Protein AF-A0A9D6KI97-F1 (afdb_monomer_lite)

Radius of gyration: 22.77 Å; chains: 1; bounding box: 72×57×48 Å

Structure (mmCIF, N/CA/C/O backbone):
data_AF-A0A9D6KI97-F1
#
_entry.id   AF-A0A9D6KI97-F1
#
loop_
_atom_site.group_PDB
_atom_site.id
_atom_site.type_symbol
_atom_site.label_atom_id
_atom_site.label_alt_id
_atom_site.label_comp_id
_atom_site.label_asym_id
_atom_site.label_entity_id
_atom_site.label_seq_id
_atom_site.pdbx_PDB_ins_code
_atom_site.Cartn_x
_atom_site.Cartn_y
_atom_site.Cartn_z
_atom_site.occupancy
_atom_site.B_iso_or_equiv
_atom_site.auth_seq_id
_atom_site.auth_comp_id
_atom_site.auth_asym_id
_atom_site.auth_atom_id
_atom_site.pdbx_PDB_model_num
ATOM 1 N N . MET A 1 1 ? 6.238 -24.405 8.239 1.00 73.12 1 MET A N 1
ATOM 2 C CA . MET A 1 1 ? 5.928 -24.952 6.895 1.00 73.12 1 MET A CA 1
ATOM 3 C C . MET A 1 1 ? 4.799 -24.187 6.197 1.00 73.12 1 MET A C 1
ATOM 5 O O . MET A 1 1 ? 4.964 -23.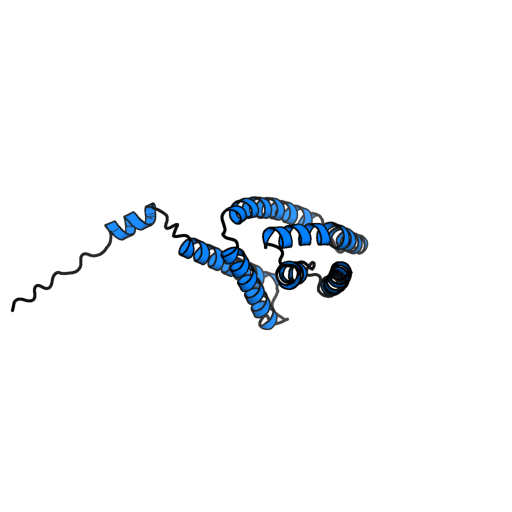839 5.038 1.00 73.12 1 MET A O 1
ATOM 9 N N . THR A 1 2 ? 3.709 -23.826 6.884 1.00 86.56 2 THR A N 1
ATOM 10 C CA . THR A 1 2 ? 2.548 -23.123 6.291 1.00 86.56 2 THR A CA 1
ATOM 11 C C . THR A 1 2 ? 2.868 -21.761 5.651 1.00 86.56 2 THR A C 1
ATOM 13 O O . THR A 1 2 ? 2.367 -21.471 4.572 1.00 86.56 2 THR A O 1
ATOM 16 N N . LEU A 1 3 ? 3.750 -20.947 6.250 1.00 85.56 3 LEU A N 1
ATOM 17 C CA . LEU A 1 3 ? 4.149 -19.642 5.687 1.00 85.56 3 LEU A CA 1
ATOM 18 C C . LEU A 1 3 ? 4.906 -19.760 4.352 1.00 85.56 3 LEU A C 1
ATOM 20 O O . LEU A 1 3 ? 4.749 -18.912 3.480 1.00 85.56 3 LEU A O 1
ATOM 24 N N . VAL A 1 4 ? 5.694 -20.826 4.177 1.00 87.06 4 VAL A N 1
ATOM 25 C CA . VAL A 1 4 ? 6.431 -21.084 2.928 1.00 87.06 4 VAL A CA 1
ATOM 26 C C . VAL A 1 4 ? 5.458 -21.451 1.807 1.00 87.06 4 VAL A C 1
ATOM 28 O O . VAL A 1 4 ? 5.560 -20.915 0.708 1.00 87.06 4 VAL A O 1
ATOM 31 N N . LEU A 1 5 ? 4.469 -22.303 2.102 1.00 89.25 5 LEU A N 1
ATOM 32 C CA . LEU A 1 5 ? 3.397 -22.637 1.159 1.00 89.25 5 LEU A CA 1
ATOM 33 C C . LEU A 1 5 ? 2.566 -21.405 0.787 1.00 89.25 5 LEU A C 1
ATOM 35 O O . LEU A 1 5 ? 2.282 -21.197 -0.389 1.00 89.25 5 LEU A O 1
ATOM 39 N N . LEU A 1 6 ? 2.232 -20.558 1.766 1.00 87.75 6 LEU A N 1
ATOM 40 C CA . LEU A 1 6 ? 1.537 -19.298 1.508 1.00 87.75 6 LEU A CA 1
ATOM 41 C C . LEU A 1 6 ? 2.351 -18.401 0.567 1.00 87.75 6 LEU A C 1
ATOM 43 O O . LEU A 1 6 ? 1.808 -17.896 -0.413 1.00 87.75 6 LEU A O 1
ATOM 47 N N . GLY A 1 7 ? 3.650 -18.238 0.833 1.00 83.31 7 GLY A N 1
ATOM 48 C CA . GLY A 1 7 ? 4.551 -17.468 -0.023 1.00 83.31 7 GLY A CA 1
ATOM 49 C C . GLY A 1 7 ? 4.607 -18.005 -1.455 1.00 83.31 7 GLY A C 1
ATOM 50 O O . GLY A 1 7 ? 4.561 -17.222 -2.399 1.00 83.31 7 GLY A O 1
ATOM 51 N N . LEU A 1 8 ? 4.626 -19.329 -1.628 1.00 86.25 8 LEU A N 1
ATOM 52 C CA . LEU A 1 8 ? 4.644 -19.975 -2.943 1.00 86.25 8 LEU A CA 1
ATOM 53 C C . LEU A 1 8 ? 3.342 -19.739 -3.722 1.00 86.25 8 LEU A C 1
ATOM 55 O O . LEU A 1 8 ? 3.379 -19.359 -4.893 1.00 86.25 8 LEU A O 1
ATOM 59 N N . VAL A 1 9 ? 2.188 -19.898 -3.068 1.00 86.44 9 VAL A N 1
ATOM 60 C CA . VAL A 1 9 ? 0.873 -19.653 -3.683 1.00 86.44 9 VAL A CA 1
ATOM 61 C C . VAL A 1 9 ? 0.717 -18.181 -4.060 1.00 86.44 9 VAL A C 1
ATOM 63 O O . VAL A 1 9 ? 0.391 -17.863 -5.204 1.00 86.44 9 VAL A O 1
ATOM 66 N N . VAL A 1 10 ? 0.998 -17.270 -3.125 1.00 85.25 10 VAL A N 1
ATOM 67 C CA . VAL A 1 10 ? 0.866 -15.827 -3.355 1.00 85.25 10 VAL A CA 1
ATOM 68 C C . VAL A 1 10 ? 1.861 -15.337 -4.405 1.00 85.25 10 VAL A C 1
ATOM 70 O O . VAL A 1 10 ? 1.489 -14.533 -5.258 1.00 85.25 10 VAL A O 1
ATOM 73 N N . GLY A 1 11 ? 3.100 -15.832 -4.389 1.00 80.88 11 GLY A N 1
ATOM 74 C CA . GLY A 1 11 ? 4.114 -15.497 -5.387 1.00 80.88 11 GLY A CA 1
ATOM 75 C C . GLY A 1 11 ? 3.698 -15.923 -6.794 1.00 80.88 11 GLY A C 1
ATOM 76 O O . GLY A 1 11 ? 3.787 -15.125 -7.725 1.00 80.88 11 GLY A O 1
ATOM 77 N N . THR A 1 12 ? 3.148 -17.131 -6.937 1.00 82.31 12 THR A N 1
ATOM 78 C CA . THR A 1 12 ? 2.652 -17.639 -8.226 1.00 82.31 12 THR A CA 1
ATOM 79 C C . THR A 1 12 ? 1.491 -16.791 -8.750 1.00 82.31 12 THR A C 1
ATOM 81 O O . THR A 1 12 ? 1.531 -16.321 -9.886 1.00 82.31 12 THR A O 1
ATOM 84 N N . LEU A 1 13 ? 0.487 -16.515 -7.910 1.00 81.50 13 LEU A N 1
ATOM 85 C CA . LEU A 1 13 ? -0.648 -15.660 -8.280 1.00 81.50 13 LEU A CA 1
ATOM 86 C C . LEU A 1 13 ? -0.203 -14.234 -8.626 1.00 81.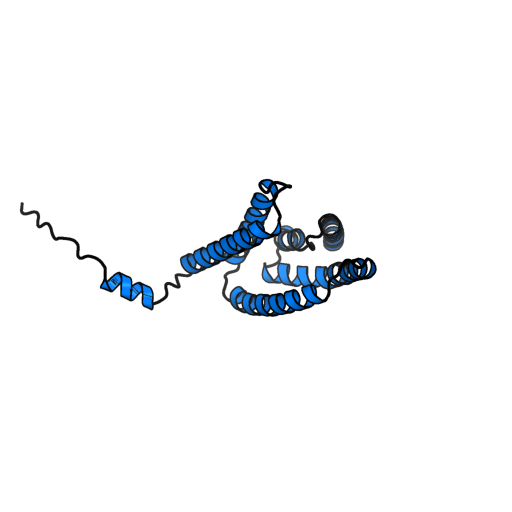50 13 LEU A C 1
ATOM 88 O O . LEU A 1 13 ? -0.682 -13.648 -9.594 1.00 81.50 13 LEU A O 1
ATOM 92 N N . SER A 1 14 ? 0.746 -13.685 -7.866 1.00 79.06 14 SER A N 1
ATOM 93 C CA . SER A 1 14 ? 1.323 -12.368 -8.132 1.00 79.06 14 SER A CA 1
ATOM 94 C C . SER A 1 14 ? 2.045 -12.314 -9.474 1.00 79.06 14 SER A C 1
ATOM 96 O O . SER A 1 14 ? 1.933 -11.306 -10.166 1.00 79.06 14 SER A O 1
ATOM 98 N N . GLY A 1 15 ? 2.793 -13.360 -9.833 1.00 73.19 15 GLY A N 1
ATOM 99 C CA . GLY A 1 15 ? 3.499 -13.443 -11.110 1.00 73.19 15 GLY A CA 1
ATOM 100 C C . GLY A 1 15 ? 2.546 -13.519 -12.303 1.00 73.19 15 GLY A C 1
ATOM 101 O O . GLY A 1 15 ? 2.783 -12.857 -13.306 1.00 73.19 15 GLY A O 1
ATOM 102 N N . ILE A 1 16 ? 1.443 -14.264 -12.170 1.00 75.56 16 ILE A N 1
ATOM 103 C CA . ILE A 1 16 ? 0.425 -14.404 -13.225 1.00 75.56 16 ILE A CA 1
ATOM 104 C C . ILE A 1 16 ? -0.355 -13.097 -13.426 1.00 75.56 16 ILE A C 1
ATOM 106 O O . ILE A 1 16 ? -0.624 -12.708 -14.558 1.00 75.56 16 ILE A O 1
ATOM 110 N N . LEU A 1 17 ? -0.731 -12.423 -12.335 1.00 75.62 17 LEU A N 1
ATOM 111 C CA . LEU A 1 17 ? -1.615 -11.254 -12.382 1.00 75.62 17 LEU A CA 1
ATOM 112 C C . LEU A 1 17 ? -0.867 -9.915 -12.481 1.00 75.62 17 LEU A C 1
ATOM 114 O O . LEU A 1 17 ? -1.480 -8.902 -12.799 1.00 75.62 17 LEU A O 1
ATOM 118 N N . GLY A 1 18 ? 0.428 -9.872 -12.155 1.00 65.75 18 GLY A N 1
ATOM 119 C CA . GLY A 1 18 ? 1.239 -8.646 -12.160 1.00 65.75 18 GLY A CA 1
ATOM 120 C C . GLY A 1 18 ? 0.901 -7.631 -11.054 1.00 65.75 18 GLY A C 1
ATOM 121 O O . GLY A 1 18 ? 1.455 -6.538 -11.041 1.00 65.75 18 GLY A O 1
ATOM 122 N N . LEU A 1 19 ? 0.018 -7.974 -10.108 1.00 69.56 19 LEU A N 1
ATOM 123 C CA . LEU A 1 19 ? -0.520 -7.057 -9.085 1.00 69.56 19 LEU A CA 1
ATOM 124 C C . LEU A 1 19 ? 0.382 -6.873 -7.849 1.00 69.56 19 LEU A C 1
ATOM 126 O O . LEU A 1 19 ? 0.032 -6.125 -6.938 1.00 69.56 19 LEU A O 1
ATOM 130 N N . GLY A 1 20 ? 1.517 -7.574 -7.779 1.00 66.38 20 GLY A N 1
ATOM 131 C CA . GLY A 1 20 ? 2.451 -7.462 -6.658 1.00 66.38 20 GLY A CA 1
ATOM 132 C C . GLY A 1 20 ? 1.894 -7.992 -5.332 1.00 66.38 20 GLY A C 1
ATOM 133 O O . GLY A 1 20 ? 2.001 -7.293 -4.340 1.00 66.38 20 GLY A O 1
ATOM 134 N N . GLY A 1 21 ? 1.285 -9.187 -5.319 1.00 71.56 21 GLY A N 1
ATOM 135 C CA . GLY A 1 21 ? 1.047 -10.131 -4.200 1.00 71.56 21 GLY A CA 1
ATOM 136 C C . GLY A 1 21 ? 0.395 -9.680 -2.875 1.00 71.56 21 GLY A C 1
ATOM 137 O O . GLY A 1 21 ? -0.248 -10.494 -2.212 1.00 71.56 21 GLY A O 1
ATOM 138 N N . GLY A 1 22 ? 0.504 -8.417 -2.467 1.00 78.38 22 GLY A N 1
ATOM 139 C CA . GLY A 1 22 ? 0.078 -7.888 -1.172 1.00 78.38 22 GLY A CA 1
ATOM 140 C C . GLY A 1 22 ? -1.434 -7.899 -0.989 1.00 78.38 22 GLY A C 1
ATOM 141 O O . GLY A 1 22 ? -1.905 -8.102 0.127 1.00 78.38 22 GLY A O 1
ATOM 142 N N . ILE A 1 23 ? -2.186 -7.792 -2.091 1.00 81.06 23 ILE A N 1
ATOM 143 C CA . ILE A 1 23 ? -3.645 -7.985 -2.134 1.00 81.06 23 ILE A CA 1
ATOM 144 C C . ILE A 1 23 ? -4.058 -9.313 -1.496 1.00 81.06 23 ILE A C 1
ATOM 146 O O . ILE A 1 23 ? -5.066 -9.361 -0.799 1.00 81.06 23 ILE A O 1
ATOM 150 N N . PHE A 1 24 ? -3.270 -10.370 -1.703 1.00 85.25 24 PHE A N 1
ATOM 151 C CA . PHE A 1 24 ? -3.537 -11.694 -1.146 1.00 85.25 24 PHE A CA 1
ATOM 152 C C . PHE A 1 24 ? -2.799 -11.912 0.177 1.00 85.25 24 PHE A C 1
ATOM 154 O O . PHE A 1 24 ? -3.364 -12.472 1.115 1.00 85.25 24 PHE A O 1
ATOM 161 N N . LEU A 1 25 ? -1.550 -11.443 0.280 1.00 87.31 25 LEU A N 1
ATOM 162 C CA . LEU A 1 25 ? -0.697 -11.704 1.440 1.00 87.31 25 LEU A CA 1
ATOM 163 C C . LEU A 1 25 ? -1.198 -11.012 2.713 1.00 87.31 25 LEU A C 1
ATOM 165 O O . LEU A 1 25 ? -1.224 -11.630 3.771 1.00 87.31 25 LEU A O 1
ATOM 169 N N . VAL A 1 26 ? -1.617 -9.746 2.620 1.00 88.31 26 VAL A N 1
ATOM 170 C CA . VAL A 1 26 ? -2.079 -8.963 3.777 1.00 88.31 26 VAL A CA 1
ATOM 171 C C . VAL A 1 26 ? -3.319 -9.584 4.434 1.00 88.31 26 VAL A C 1
ATOM 173 O O . VAL A 1 26 ? -3.259 -9.854 5.634 1.00 88.31 26 VAL A O 1
ATOM 176 N N . PRO A 1 27 ? -4.430 -9.863 3.719 1.00 84.94 27 PRO A N 1
ATOM 177 C CA . PRO A 1 27 ? -5.579 -10.512 4.342 1.00 84.94 27 PRO A CA 1
ATOM 178 C C . PRO A 1 27 ? -5.246 -11.926 4.823 1.00 84.94 27 PRO A C 1
ATOM 180 O O . PRO A 1 27 ? -5.720 -12.307 5.888 1.00 84.94 27 PRO A O 1
ATOM 183 N N . ALA A 1 28 ? -4.397 -12.682 4.119 1.00 87.88 28 ALA A N 1
ATOM 184 C CA . ALA A 1 28 ? -3.973 -13.998 4.593 1.00 87.88 28 ALA A CA 1
ATOM 185 C C . ALA A 1 28 ? -3.235 -13.915 5.939 1.00 87.88 28 ALA A C 1
ATOM 187 O O . ALA A 1 28 ? -3.557 -14.664 6.853 1.00 87.88 28 ALA A O 1
ATOM 188 N N . LEU A 1 29 ? -2.301 -12.975 6.107 1.00 88.75 29 LEU A N 1
ATOM 189 C CA . LEU A 1 29 ? -1.593 -12.775 7.377 1.00 88.75 29 LEU A CA 1
ATOM 190 C C . LEU A 1 29 ? -2.538 -12.352 8.511 1.00 88.75 29 LEU A C 1
ATOM 192 O O . LEU A 1 29 ? -2.376 -12.806 9.640 1.00 88.75 29 LEU A O 1
ATOM 196 N N . ILE A 1 30 ? -3.545 -11.528 8.217 1.00 87.62 30 ILE A N 1
ATOM 197 C CA . ILE A 1 30 ? -4.525 -11.092 9.222 1.00 87.62 30 ILE A CA 1
ATOM 198 C C . ILE A 1 30 ? -5.462 -12.239 9.620 1.00 87.62 30 ILE A C 1
ATOM 200 O O . ILE A 1 30 ? -5.704 -12.434 10.803 1.00 87.62 30 ILE A O 1
ATOM 204 N N . PHE A 1 31 ? -6.016 -12.978 8.655 1.00 84.81 31 PHE A N 1
ATOM 205 C CA . PHE A 1 31 ? -7.073 -13.962 8.922 1.00 84.81 31 PHE A CA 1
ATOM 206 C C . PHE A 1 31 ? -6.558 -15.359 9.274 1.00 84.81 31 PHE A C 1
ATOM 208 O O . PHE A 1 31 ? -7.253 -16.080 9.980 1.00 84.81 31 PHE A O 1
ATOM 215 N N . LEU A 1 32 ? -5.393 -15.769 8.759 1.00 87.56 32 LEU A N 1
ATOM 216 C CA . LEU A 1 32 ? -4.842 -17.111 9.000 1.00 87.56 32 LEU A CA 1
ATOM 217 C C . LEU A 1 32 ? -3.759 -17.116 10.082 1.00 87.56 32 LEU A C 1
ATOM 219 O O . LEU A 1 32 ? -3.482 -18.171 10.644 1.00 87.56 32 LEU A O 1
ATOM 223 N N . PHE A 1 33 ? -3.113 -15.974 10.332 1.00 88.69 33 PHE A N 1
ATOM 224 C CA . PHE A 1 33 ? -1.982 -15.879 11.259 1.00 88.69 33 PHE A CA 1
ATOM 225 C C . PHE A 1 33 ? -2.202 -14.851 12.377 1.00 88.69 33 PHE A C 1
ATOM 227 O O . PHE A 1 33 ? -1.292 -14.640 13.173 1.00 88.69 33 PHE A O 1
ATOM 234 N N . ASP A 1 34 ? -3.382 -14.222 12.443 1.00 86.94 34 ASP A N 1
ATOM 235 C CA . ASP A 1 34 ? -3.767 -13.231 13.460 1.00 86.94 34 ASP A CA 1
ATOM 236 C C . ASP A 1 34 ? -2.819 -12.022 13.567 1.00 86.94 34 ASP A C 1
ATOM 238 O O . ASP A 1 34 ? -2.671 -11.399 14.621 1.00 86.94 34 ASP A O 1
ATOM 242 N N . PHE A 1 35 ? -2.171 -11.644 12.460 1.00 85.62 35 PHE A N 1
ATOM 243 C CA . PHE A 1 35 ? -1.312 -10.462 12.444 1.00 85.62 35 PHE A CA 1
ATOM 244 C C . PHE A 1 35 ? -2.164 -9.200 12.595 1.00 85.62 35 PHE A C 1
ATOM 246 O O . PHE A 1 35 ? -3.222 -9.050 11.975 1.00 85.62 35 PHE A O 1
ATOM 253 N N . THR A 1 36 ? -1.661 -8.225 13.354 1.00 84.94 36 THR A N 1
ATOM 254 C CA . THR A 1 36 ? -2.254 -6.882 13.327 1.00 84.94 36 THR A CA 1
ATOM 255 C C . THR A 1 36 ? -2.117 -6.281 11.919 1.00 84.94 36 THR A C 1
ATOM 257 O O . THR A 1 36 ? -1.165 -6.610 11.206 1.00 84.94 36 THR A O 1
ATOM 260 N N . PRO A 1 37 ? -3.006 -5.366 11.483 1.00 79.31 37 PRO A N 1
ATOM 261 C CA . PRO A 1 37 ? -2.918 -4.787 10.140 1.00 79.31 37 PRO A CA 1
ATOM 262 C C . PRO A 1 37 ? -1.570 -4.129 9.821 1.00 79.31 37 PRO A C 1
ATOM 264 O O . PRO A 1 37 ? -1.075 -4.281 8.707 1.00 79.31 37 PRO A O 1
ATOM 267 N N . HIS A 1 38 ? -0.939 -3.475 10.803 1.00 82.19 38 HIS A N 1
ATOM 268 C CA . HIS A 1 38 ? 0.394 -2.892 10.635 1.00 82.19 38 HIS A CA 1
ATOM 269 C C . HIS A 1 38 ? 1.474 -3.963 10.434 1.00 82.19 38 HIS A C 1
ATOM 271 O O . HIS A 1 38 ? 2.295 -3.839 9.526 1.00 82.19 38 HIS A O 1
ATOM 277 N N . GLN A 1 39 ? 1.453 -5.039 11.232 1.00 86.69 39 GLN A N 1
ATOM 278 C CA . GLN A 1 39 ? 2.377 -6.164 11.057 1.00 86.69 39 GLN A CA 1
ATOM 279 C C . GLN A 1 39 ? 2.169 -6.832 9.699 1.00 86.69 39 GLN A C 1
ATOM 281 O O . GLN A 1 39 ? 3.125 -7.014 8.959 1.00 86.69 39 GLN A O 1
ATOM 286 N N . ALA A 1 40 ? 0.923 -7.137 9.333 1.00 87.88 40 ALA A N 1
ATOM 287 C CA . ALA A 1 40 ? 0.605 -7.765 8.057 1.00 87.88 40 ALA A CA 1
ATOM 288 C C . ALA A 1 40 ? 1.086 -6.921 6.867 1.00 87.88 40 ALA A C 1
ATOM 290 O O . ALA A 1 40 ? 1.693 -7.459 5.941 1.00 87.88 40 ALA A O 1
ATOM 291 N N . GLN A 1 41 ? 0.884 -5.599 6.903 1.00 86.19 41 GLN A N 1
ATOM 292 C CA . GLN A 1 41 ? 1.382 -4.696 5.863 1.00 86.19 41 GLN A CA 1
ATOM 293 C C . GLN A 1 41 ? 2.908 -4.658 5.809 1.00 86.19 41 GLN A C 1
ATOM 295 O O . GLN A 1 41 ? 3.474 -4.896 4.742 1.00 86.19 41 GLN A O 1
ATOM 300 N N . GLY A 1 42 ? 3.579 -4.425 6.939 1.00 87.25 42 GLY A N 1
ATOM 301 C CA . GLY A 1 42 ? 5.040 -4.363 6.994 1.00 87.25 42 GLY A CA 1
ATOM 302 C C . GLY A 1 42 ? 5.697 -5.675 6.561 1.00 87.25 42 GLY A C 1
ATOM 303 O O . GLY A 1 42 ? 6.584 -5.675 5.708 1.00 87.25 42 GLY A O 1
ATOM 304 N N . THR A 1 43 ? 5.208 -6.807 7.072 1.00 89.38 43 THR A N 1
ATOM 305 C CA . THR A 1 43 ? 5.682 -8.141 6.686 1.00 89.38 43 THR A CA 1
ATOM 306 C C . THR A 1 43 ? 5.433 -8.409 5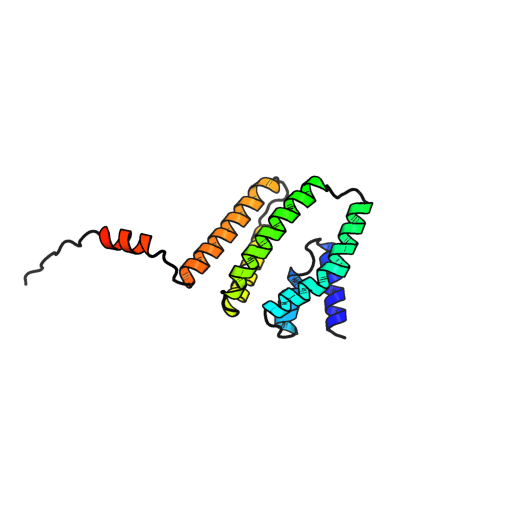.207 1.00 89.38 43 THR A C 1
ATOM 308 O O . THR A 1 43 ? 6.324 -8.923 4.535 1.00 89.38 43 THR A O 1
ATOM 311 N N . SER A 1 44 ? 4.273 -8.021 4.665 1.00 89.50 44 SER A N 1
ATOM 312 C CA . SER A 1 44 ? 4.006 -8.202 3.236 1.00 89.50 44 SER A CA 1
ATOM 313 C C . SER A 1 44 ? 4.997 -7.434 2.362 1.00 89.50 44 SER A C 1
ATOM 315 O O . SER A 1 44 ? 5.532 -8.007 1.419 1.00 89.50 44 SER A O 1
ATOM 317 N N . LEU A 1 45 ? 5.318 -6.182 2.709 1.00 87.50 45 LEU A N 1
ATOM 318 C CA . LEU A 1 45 ? 6.302 -5.374 1.988 1.00 87.50 45 LEU A CA 1
ATOM 319 C C . LEU A 1 45 ? 7.702 -5.983 2.088 1.00 87.50 45 LEU A C 1
ATOM 321 O O . LEU A 1 45 ? 8.382 -6.119 1.072 1.00 87.50 45 LEU A O 1
ATOM 325 N N . GLY A 1 46 ? 8.105 -6.413 3.287 1.00 87.56 46 GLY A N 1
ATOM 326 C CA . GLY A 1 46 ? 9.394 -7.071 3.507 1.00 87.56 46 GLY A CA 1
ATOM 327 C C . GLY A 1 46 ? 9.553 -8.367 2.709 1.00 87.56 46 GLY A C 1
ATOM 328 O O . GLY A 1 46 ? 10.648 -8.670 2.249 1.00 87.56 46 GLY A O 1
ATOM 329 N N . VAL A 1 47 ? 8.462 -9.106 2.494 1.00 87.50 47 VAL A N 1
ATOM 330 C CA . VAL A 1 47 ? 8.464 -10.345 1.703 1.00 87.50 47 VAL A CA 1
ATOM 331 C C . VAL A 1 47 ? 8.338 -10.080 0.204 1.00 87.50 47 VAL A C 1
ATOM 333 O O . VAL A 1 47 ? 8.882 -10.847 -0.576 1.00 87.50 47 VAL A O 1
ATOM 336 N N . LEU A 1 48 ? 7.633 -9.034 -0.230 1.00 85.00 48 LEU A N 1
ATOM 337 C CA . LEU A 1 48 ? 7.351 -8.799 -1.652 1.00 85.00 48 LEU A CA 1
ATOM 338 C C . LEU A 1 48 ? 8.432 -7.972 -2.349 1.00 85.00 48 LEU A C 1
ATOM 340 O O . LEU A 1 48 ? 8.772 -8.267 -3.494 1.00 85.00 48 LEU A O 1
ATOM 344 N N . ILE A 1 49 ? 8.996 -6.957 -1.689 1.00 85.50 49 ILE A N 1
ATOM 345 C CA . ILE A 1 49 ? 9.957 -6.050 -2.333 1.00 85.50 49 ILE A CA 1
ATOM 346 C C . ILE A 1 49 ? 11.217 -6.800 -2.802 1.00 85.50 49 ILE A C 1
ATOM 348 O O . ILE A 1 49 ? 11.545 -6.677 -3.985 1.00 85.50 49 ILE A O 1
ATOM 352 N N . PRO A 1 50 ? 11.906 -7.604 -1.963 1.00 83.44 50 PRO A N 1
ATOM 353 C CA . PRO A 1 50 ? 13.172 -8.207 -2.374 1.00 83.44 50 PRO A CA 1
ATOM 354 C C . PRO A 1 50 ? 13.033 -9.278 -3.471 1.00 83.44 50 PRO A C 1
ATOM 356 O O . PRO A 1 50 ? 13.728 -9.171 -4.477 1.00 83.44 50 PRO A O 1
ATOM 359 N N . PRO A 1 51 ? 12.162 -10.301 -3.348 1.00 79.56 51 PRO A N 1
ATOM 360 C CA . PRO A 1 51 ? 12.095 -11.376 -4.329 1.00 79.56 51 PRO A CA 1
ATOM 361 C C . PRO A 1 51 ? 11.163 -11.067 -5.507 1.00 79.56 51 PRO A C 1
ATOM 363 O O . PRO A 1 51 ? 11.437 -11.511 -6.614 1.00 79.56 51 PRO A O 1
ATOM 366 N N . VAL A 1 52 ? 10.068 -10.324 -5.313 1.00 80.75 52 VAL A N 1
ATOM 367 C CA . VAL A 1 52 ? 9.132 -10.024 -6.412 1.00 80.75 52 VAL A CA 1
ATOM 368 C C . VAL A 1 52 ? 9.504 -8.705 -7.065 1.00 80.75 52 VAL A C 1
ATOM 370 O O . VAL A 1 52 ? 9.713 -8.669 -8.271 1.00 80.75 52 VAL A O 1
ATOM 373 N N . GLY A 1 53 ? 9.639 -7.635 -6.280 1.00 82.19 53 GLY A N 1
ATOM 374 C CA . GLY A 1 53 ? 9.933 -6.300 -6.801 1.00 82.19 53 GLY A CA 1
ATOM 375 C C . GLY A 1 53 ? 11.238 -6.248 -7.592 1.00 82.19 53 GLY A C 1
ATOM 376 O O . GLY A 1 53 ? 11.228 -5.868 -8.760 1.00 82.19 53 GLY A O 1
ATOM 377 N N . ILE A 1 54 ? 12.351 -6.673 -6.985 1.00 85.00 54 ILE A N 1
ATOM 378 C CA . ILE A 1 54 ? 13.679 -6.576 -7.613 1.00 85.00 54 ILE A CA 1
ATOM 379 C C . ILE A 1 54 ? 13.785 -7.496 -8.831 1.00 85.00 54 ILE A C 1
ATOM 381 O O . ILE A 1 54 ? 14.157 -7.037 -9.909 1.00 85.00 54 ILE A O 1
ATOM 385 N N . PHE A 1 55 ? 13.456 -8.783 -8.690 1.00 85.38 55 PHE A N 1
ATOM 386 C CA . PHE A 1 55 ? 13.644 -9.736 -9.787 1.00 85.38 55 PHE A CA 1
ATOM 387 C C . PHE A 1 55 ? 12.665 -9.507 -10.938 1.00 85.38 55 PHE A C 1
ATOM 389 O O . PHE A 1 55 ? 13.073 -9.619 -12.093 1.00 85.38 55 PHE A O 1
ATOM 396 N N . ALA A 1 56 ? 11.410 -9.129 -10.663 1.00 81.94 56 ALA A N 1
ATOM 397 C CA . ALA A 1 56 ? 10.485 -8.764 -11.731 1.00 81.94 56 ALA A CA 1
ATOM 398 C C . ALA A 1 56 ? 10.969 -7.503 -12.453 1.00 81.94 56 ALA A C 1
ATOM 400 O O . ALA A 1 56 ? 11.071 -7.515 -13.677 1.00 81.94 56 ALA A O 1
ATOM 401 N N . ALA A 1 57 ? 11.334 -6.442 -11.724 1.00 83.94 57 ALA A N 1
ATOM 402 C CA . ALA A 1 57 ? 11.857 -5.222 -12.338 1.00 83.94 57 ALA A CA 1
ATOM 403 C C . ALA A 1 57 ? 13.110 -5.499 -13.182 1.00 83.94 57 ALA A C 1
ATOM 405 O O . ALA A 1 57 ? 13.230 -4.977 -14.287 1.00 83.94 57 ALA A O 1
ATOM 406 N N . LEU A 1 58 ? 14.009 -6.366 -12.712 1.00 86.81 58 LEU A N 1
ATOM 407 C CA . LEU A 1 58 ? 15.192 -6.769 -13.467 1.00 86.81 58 LEU A CA 1
ATOM 408 C C . LEU A 1 58 ? 14.824 -7.496 -14.767 1.00 86.81 58 LEU A C 1
ATOM 410 O O . LEU A 1 58 ? 15.406 -7.215 -15.812 1.00 86.81 58 LEU A O 1
ATOM 414 N N . GLU A 1 59 ? 13.853 -8.404 -14.731 1.00 85.94 59 GLU A N 1
ATOM 415 C CA . GLU A 1 59 ? 13.397 -9.119 -15.926 1.00 85.94 59 GLU A CA 1
ATOM 416 C C . GLU A 1 59 ? 12.728 -8.172 -16.935 1.00 85.94 59 GLU A C 1
ATOM 418 O O . GLU A 1 59 ? 13.046 -8.204 -18.124 1.00 85.94 59 GLU A O 1
ATOM 423 N N . TYR A 1 60 ? 11.859 -7.266 -16.476 1.00 84.62 60 TYR A N 1
ATOM 424 C CA . TYR A 1 60 ? 11.235 -6.258 -17.342 1.00 84.62 60 TYR A CA 1
ATOM 425 C C . TYR A 1 60 ? 12.254 -5.265 -17.911 1.00 84.62 60 TYR A C 1
ATOM 427 O O . TYR A 1 60 ? 12.129 -4.861 -19.069 1.00 84.62 60 TYR A O 1
ATOM 435 N N . TYR A 1 61 ? 13.289 -4.920 -17.139 1.00 87.06 61 TYR A N 1
ATOM 436 C CA . TYR A 1 61 ? 14.413 -4.121 -17.618 1.00 87.06 61 TYR A CA 1
ATOM 437 C C . TYR A 1 61 ? 15.150 -4.833 -18.752 1.00 87.06 61 TYR A C 1
ATOM 439 O O . TYR A 1 61 ? 15.352 -4.252 -19.816 1.00 87.06 61 TYR A O 1
ATOM 447 N N . ARG A 1 62 ? 15.492 -6.115 -18.563 1.00 88.50 62 ARG A N 1
ATOM 448 C CA . ARG A 1 62 ? 16.185 -6.926 -19.577 1.00 88.50 62 ARG A CA 1
ATOM 449 C C . ARG A 1 62 ? 15.385 -7.073 -20.867 1.00 88.50 62 ARG A C 1
ATOM 451 O O . ARG A 1 62 ? 15.977 -7.190 -21.934 1.00 88.50 62 ARG A O 1
ATOM 458 N N . ARG A 1 63 ? 14.056 -7.046 -20.775 1.00 89.31 63 ARG A N 1
ATOM 459 C CA . ARG A 1 63 ? 13.149 -7.096 -21.929 1.00 89.31 63 ARG A CA 1
ATOM 460 C C . ARG A 1 63 ? 12.877 -5.733 -22.574 1.00 89.31 63 ARG A C 1
ATOM 462 O O . ARG A 1 63 ? 12.148 -5.681 -23.556 1.00 89.31 63 ARG A O 1
ATOM 469 N N . GLY A 1 64 ? 13.442 -4.644 -22.047 1.00 87.00 64 GLY A N 1
ATOM 470 C CA . GLY A 1 64 ? 13.279 -3.299 -22.604 1.00 87.00 64 GLY A CA 1
ATOM 471 C C . GLY A 1 64 ? 11.899 -2.675 -22.370 1.00 87.00 64 GLY A C 1
ATOM 472 O O . GLY A 1 64 ? 11.542 -1.725 -23.056 1.00 87.00 64 GLY A O 1
ATOM 473 N N . TYR A 1 65 ? 11.119 -3.181 -21.410 1.00 85.31 65 TYR A N 1
ATOM 474 C CA . TYR A 1 65 ? 9.763 -2.692 -21.121 1.00 85.31 65 TYR A CA 1
ATOM 475 C C . TYR A 1 65 ? 9.712 -1.568 -20.074 1.00 85.31 65 TYR A C 1
ATOM 477 O O . TYR A 1 65 ? 8.626 -1.162 -19.663 1.00 85.31 65 TYR A O 1
ATOM 485 N N . ILE A 1 66 ? 10.865 -1.076 -19.611 1.00 84.81 66 ILE A N 1
ATOM 486 C CA . ILE A 1 66 ? 10.944 -0.050 -18.566 1.00 84.81 66 ILE A CA 1
ATOM 487 C C . ILE A 1 66 ? 11.350 1.294 -19.165 1.00 84.81 66 ILE A C 1
ATOM 489 O O . ILE A 1 66 ? 12.472 1.460 -19.640 1.00 84.81 66 ILE A O 1
ATOM 493 N N . ASP A 1 67 ? 10.448 2.267 -19.058 1.00 88.62 67 ASP A N 1
ATOM 494 C CA . ASP A 1 67 ? 10.738 3.677 -19.307 1.00 88.62 67 ASP A CA 1
ATOM 495 C C . ASP A 1 67 ? 11.205 4.351 -18.007 1.00 88.62 67 ASP A C 1
ATOM 497 O O . ASP A 1 67 ? 10.424 4.599 -17.083 1.00 88.62 67 ASP A O 1
ATOM 501 N N . PHE A 1 68 ? 12.499 4.657 -17.931 1.00 86.75 68 PHE A N 1
ATOM 502 C CA . PHE A 1 68 ? 13.114 5.252 -16.743 1.00 86.75 68 PHE A CA 1
ATOM 503 C C . PHE A 1 68 ? 12.674 6.690 -16.467 1.00 86.75 68 PHE A C 1
ATOM 505 O O . PHE A 1 68 ? 12.684 7.112 -15.308 1.00 86.75 68 PHE A O 1
ATOM 512 N N . SER A 1 69 ? 12.259 7.439 -17.491 1.00 86.44 69 SER A N 1
ATOM 513 C CA . SER A 1 69 ? 11.744 8.797 -17.316 1.00 86.44 69 SER A CA 1
ATOM 514 C C . SER A 1 69 ? 10.403 8.767 -16.588 1.00 86.44 69 SER A C 1
ATOM 516 O O . SER A 1 69 ? 10.189 9.533 -15.646 1.00 86.44 69 SER A O 1
ATOM 518 N N . VAL A 1 70 ? 9.531 7.826 -16.958 1.00 85.81 70 VAL A N 1
ATOM 519 C CA . VAL A 1 70 ? 8.246 7.610 -16.280 1.00 85.81 70 VAL A CA 1
ATOM 520 C C . VAL A 1 70 ? 8.455 7.058 -14.869 1.00 85.81 70 VAL A C 1
ATOM 522 O O . VAL A 1 70 ? 7.855 7.564 -13.919 1.00 85.81 70 VAL A O 1
ATOM 525 N N . VAL A 1 71 ? 9.337 6.064 -14.705 1.00 86.38 71 VAL A N 1
ATOM 526 C CA . VAL A 1 71 ? 9.645 5.474 -13.392 1.00 86.38 71 VAL A CA 1
ATOM 527 C C . VAL A 1 71 ? 10.142 6.533 -12.414 1.00 86.38 71 VAL A C 1
ATOM 529 O O . VAL A 1 71 ? 9.637 6.594 -11.298 1.00 86.38 71 VAL A O 1
ATOM 532 N N . GLY A 1 72 ? 11.072 7.399 -12.825 1.00 86.50 72 GLY A N 1
ATOM 533 C CA . GLY A 1 72 ? 11.608 8.451 -11.959 1.00 86.50 72 GLY A CA 1
ATOM 534 C C . GLY A 1 72 ? 10.521 9.393 -11.437 1.00 86.50 72 GLY A C 1
ATOM 535 O O . GLY A 1 72 ? 10.446 9.645 -10.233 1.00 86.50 72 GLY A O 1
ATOM 536 N N . LEU A 1 73 ? 9.630 9.857 -12.318 1.00 86.50 73 LEU A N 1
ATOM 537 C CA . LEU A 1 73 ? 8.539 10.758 -11.940 1.00 86.50 73 LEU A CA 1
ATOM 538 C C . LEU A 1 73 ? 7.544 10.083 -10.983 1.00 86.50 73 LEU A C 1
ATOM 540 O O . LEU A 1 73 ? 7.156 10.670 -9.969 1.00 86.50 73 LEU A O 1
ATOM 544 N N . ILE A 1 74 ? 7.165 8.835 -11.275 1.00 83.44 74 ILE A N 1
ATOM 545 C CA . ILE A 1 74 ? 6.260 8.058 -10.423 1.00 83.44 74 ILE A CA 1
ATOM 546 C C . ILE A 1 74 ? 6.914 7.767 -9.071 1.00 83.44 74 ILE A C 1
ATOM 548 O O . ILE A 1 74 ? 6.249 7.904 -8.049 1.00 83.44 74 ILE A O 1
ATOM 552 N N . CYS A 1 75 ? 8.204 7.426 -9.030 1.00 88.38 75 CYS A N 1
ATOM 553 C CA . CYS A 1 75 ? 8.934 7.175 -7.787 1.00 88.38 75 CYS A CA 1
ATOM 554 C C . CYS A 1 75 ? 8.920 8.392 -6.862 1.00 88.38 75 CYS A C 1
ATOM 556 O O . CYS A 1 75 ? 8.656 8.239 -5.672 1.00 88.38 75 CYS A O 1
ATOM 558 N N . VAL A 1 76 ? 9.149 9.598 -7.387 1.00 89.44 76 VAL A N 1
ATOM 559 C CA . VAL A 1 76 ? 9.102 10.826 -6.577 1.00 89.44 76 VAL A CA 1
ATOM 560 C C . VAL A 1 76 ? 7.705 11.034 -5.993 1.00 89.44 76 VAL A C 1
ATOM 562 O O . VAL A 1 76 ? 7.564 11.209 -4.781 1.00 89.44 76 VAL A O 1
ATOM 565 N N . GLY A 1 77 ? 6.664 10.951 -6.827 1.00 87.06 77 GLY A N 1
ATOM 566 C CA . GLY A 1 77 ? 5.279 11.070 -6.364 1.00 87.06 77 GLY A CA 1
ATOM 567 C C . GLY A 1 77 ? 4.910 9.995 -5.338 1.00 87.06 77 GLY A C 1
ATOM 568 O O . GLY A 1 77 ? 4.258 10.288 -4.336 1.00 87.06 77 GLY A O 1
ATOM 569 N N . PHE A 1 78 ? 5.383 8.767 -5.547 1.00 86.00 78 PHE A N 1
ATOM 570 C CA . PHE A 1 78 ? 5.159 7.640 -4.652 1.00 86.00 78 PHE A CA 1
ATOM 571 C C . PHE A 1 78 ? 5.828 7.844 -3.296 1.00 86.00 78 PHE A C 1
ATOM 573 O O . PHE A 1 78 ? 5.177 7.642 -2.279 1.00 86.00 78 PHE A O 1
ATOM 580 N N . VAL A 1 79 ? 7.089 8.284 -3.251 1.00 88.69 79 VAL A N 1
ATOM 581 C CA . VAL A 1 79 ? 7.804 8.536 -1.989 1.00 88.69 79 VAL A CA 1
ATOM 582 C C . VAL A 1 79 ? 7.091 9.610 -1.174 1.00 88.69 79 VAL A C 1
ATOM 584 O O . VAL A 1 79 ? 6.828 9.405 0.009 1.00 88.69 79 VAL A O 1
ATOM 587 N N . VAL A 1 80 ? 6.717 10.724 -1.806 1.00 88.94 80 VAL A N 1
ATOM 588 C CA . VAL A 1 80 ? 5.999 11.813 -1.128 1.00 88.94 80 VAL A CA 1
ATOM 589 C C . VAL A 1 80 ? 4.633 11.335 -0.630 1.00 88.94 80 VAL A C 1
ATOM 591 O O . VAL A 1 80 ? 4.286 11.561 0.529 1.00 88.94 80 VAL A O 1
ATOM 594 N N . GLY A 1 81 ? 3.874 10.635 -1.476 1.00 83.56 81 GLY A N 1
ATOM 595 C CA . GLY A 1 81 ? 2.556 10.108 -1.127 1.00 83.56 81 GLY A CA 1
ATOM 596 C C . GLY A 1 81 ? 2.602 9.048 -0.025 1.00 83.56 81 GLY A C 1
ATOM 597 O O . GLY A 1 81 ? 1.798 9.098 0.904 1.00 83.56 81 GLY A O 1
ATOM 598 N N . ALA A 1 82 ? 3.560 8.122 -0.083 1.00 83.19 82 ALA A N 1
ATOM 599 C CA . ALA A 1 82 ? 3.750 7.076 0.917 1.00 83.19 82 ALA A CA 1
ATOM 600 C C . ALA A 1 82 ? 4.185 7.663 2.263 1.00 83.19 82 ALA A C 1
ATOM 602 O O . ALA A 1 82 ? 3.635 7.289 3.298 1.00 83.19 82 ALA A O 1
ATOM 603 N N . TYR A 1 83 ? 5.113 8.624 2.250 1.00 85.00 83 TYR A N 1
ATOM 604 C CA . TYR A 1 83 ? 5.549 9.320 3.458 1.00 85.00 83 TYR A CA 1
ATOM 605 C C . TYR A 1 83 ? 4.389 10.085 4.100 1.00 85.00 83 TYR A C 1
ATOM 607 O O . TYR A 1 83 ? 4.110 9.894 5.280 1.00 85.00 83 TYR A O 1
ATOM 615 N N . ALA A 1 84 ? 3.641 10.874 3.321 1.00 80.31 84 ALA A N 1
ATOM 616 C CA . ALA A 1 84 ? 2.455 11.577 3.810 1.00 80.31 84 ALA A CA 1
ATOM 617 C C . ALA A 1 84 ? 1.381 10.611 4.342 1.00 80.31 84 ALA A C 1
ATOM 619 O O . ALA A 1 84 ? 0.800 10.850 5.401 1.00 80.31 84 ALA A O 1
ATOM 620 N N . GLY A 1 85 ? 1.145 9.498 3.642 1.00 79.12 85 GLY A N 1
ATOM 621 C CA . GLY A 1 85 ? 0.195 8.462 4.043 1.00 79.12 85 GLY A CA 1
ATOM 622 C C . GLY A 1 85 ? 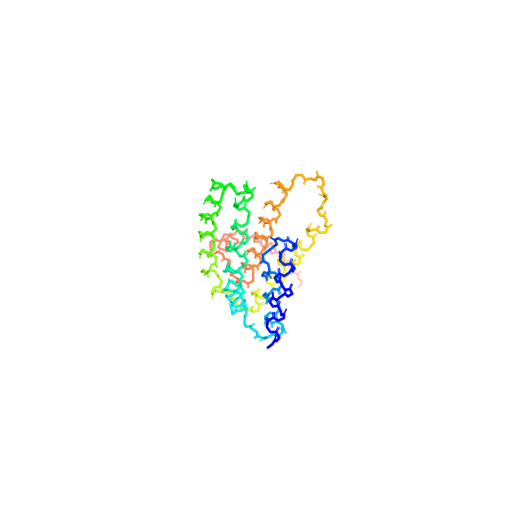0.570 7.771 5.355 1.00 79.12 85 GLY A C 1
ATOM 623 O O . GLY A 1 85 ? -0.316 7.501 6.167 1.00 79.12 85 GLY A O 1
ATOM 624 N N . ALA A 1 86 ? 1.863 7.550 5.610 1.00 80.06 86 ALA A N 1
ATOM 625 C CA . ALA A 1 86 ? 2.346 6.950 6.854 1.00 80.06 86 ALA A CA 1
ATOM 626 C C . ALA A 1 86 ? 1.951 7.784 8.089 1.00 80.06 86 ALA A C 1
ATOM 628 O O . ALA A 1 86 ? 1.414 7.235 9.047 1.00 80.06 86 ALA A O 1
ATOM 629 N N . PHE A 1 87 ? 2.069 9.119 8.031 1.00 77.38 87 PHE A N 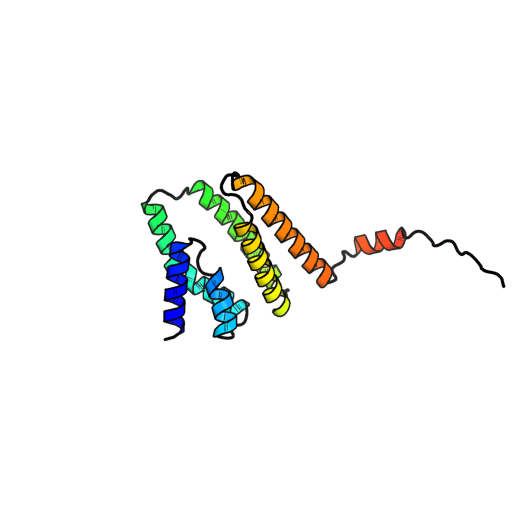1
ATOM 630 C CA . PHE A 1 87 ? 1.631 10.001 9.131 1.00 77.38 87 PHE A CA 1
ATOM 631 C C . PHE A 1 87 ? 0.123 9.975 9.396 1.00 77.38 87 PHE A C 1
ATOM 633 O O . PHE A 1 87 ? -0.331 10.350 10.483 1.00 77.38 87 PHE A O 1
ATOM 640 N N . VAL A 1 88 ? -0.675 9.623 8.388 1.00 76.56 88 VAL A N 1
ATOM 641 C CA . VAL A 1 88 ? -2.131 9.520 8.521 1.00 76.56 88 VAL A CA 1
ATOM 642 C C . VAL A 1 88 ? -2.506 8.174 9.137 1.00 76.56 88 VAL A C 1
ATOM 644 O O . VAL A 1 88 ? -3.389 8.127 9.993 1.00 76.56 88 VAL A O 1
ATOM 647 N N . VAL A 1 89 ? -1.810 7.101 8.752 1.00 73.25 89 VAL A N 1
ATOM 648 C CA . VAL A 1 89 ? -2.051 5.731 9.227 1.00 73.25 89 VAL A CA 1
ATOM 649 C C . VAL A 1 89 ? -1.926 5.611 10.746 1.00 73.25 89 VAL A C 1
ATOM 651 O O . VAL A 1 89 ? -2.800 5.003 11.359 1.00 73.25 89 VAL A O 1
ATOM 654 N N . ASP A 1 90 ? -0.939 6.259 11.367 1.00 72.81 90 ASP A N 1
ATOM 655 C CA . ASP A 1 90 ? -0.727 6.186 12.824 1.00 72.81 90 ASP A CA 1
ATOM 656 C C . ASP A 1 90 ? -1.876 6.789 13.649 1.00 72.81 90 ASP A C 1
ATOM 658 O O . ASP A 1 90 ? -2.028 6.503 14.837 1.00 72.81 90 ASP A O 1
ATOM 662 N N . ARG A 1 91 ? -2.718 7.625 13.030 1.00 76.75 91 ARG A N 1
ATOM 663 C CA . ARG A 1 91 ? -3.874 8.257 13.685 1.00 76.75 91 ARG A CA 1
ATOM 664 C C . ARG A 1 91 ? -5.185 7.504 13.457 1.00 76.75 91 ARG A C 1
ATOM 666 O O . ARG A 1 91 ? -6.218 7.912 13.989 1.00 76.75 91 ARG A O 1
ATOM 673 N N . ILE A 1 92 ? -5.176 6.433 12.663 1.00 74.88 92 ILE A N 1
ATOM 674 C CA . ILE A 1 92 ? -6.378 5.677 12.301 1.00 74.88 92 ILE A CA 1
ATOM 675 C C . ILE A 1 92 ? -6.497 4.435 13.195 1.00 74.88 92 ILE A C 1
ATOM 677 O O . ILE A 1 92 ? -5.592 3.605 13.225 1.00 74.88 92 ILE A O 1
ATOM 681 N N . PRO A 1 93 ? -7.635 4.226 13.882 1.00 76.94 93 PRO A N 1
ATOM 682 C CA . PRO A 1 93 ? -7.824 3.034 14.698 1.00 76.94 93 PRO A CA 1
ATOM 683 C C . PRO A 1 93 ? -7.869 1.763 13.832 1.00 76.94 93 PRO A C 1
ATOM 685 O O . PRO A 1 93 ? -8.545 1.713 12.801 1.00 76.94 93 PRO A O 1
ATOM 688 N N . VAL A 1 94 ? -7.211 0.699 14.302 1.00 76.81 94 VAL A N 1
ATOM 689 C CA . VAL A 1 94 ? -7.078 -0.616 13.640 1.00 76.81 94 VAL A CA 1
ATOM 690 C C . VAL A 1 94 ? -8.389 -1.158 13.025 1.00 76.81 94 VAL A C 1
ATOM 692 O O . VAL A 1 94 ? -8.371 -1.584 11.865 1.00 76.81 94 VAL A O 1
ATOM 695 N N . PRO A 1 95 ? -9.559 -1.106 13.704 1.00 76.06 95 PRO A N 1
ATOM 696 C CA . PRO A 1 95 ? -10.819 -1.567 13.115 1.00 76.06 95 PRO A CA 1
ATOM 697 C C . PRO A 1 95 ? -11.270 -0.753 11.895 1.00 76.06 95 PRO A C 1
ATOM 699 O O . PRO A 1 95 ? -11.869 -1.308 10.971 1.00 76.06 95 PRO A O 1
ATOM 702 N N . LEU A 1 96 ? -10.999 0.557 11.880 1.00 76.50 96 LEU A N 1
ATOM 703 C CA . LEU A 1 96 ? -11.301 1.425 10.741 1.00 76.50 96 LEU A CA 1
ATOM 704 C C . LEU A 1 96 ? -10.359 1.115 9.579 1.00 76.50 96 LEU A C 1
ATOM 706 O O . LEU A 1 96 ? -10.815 0.991 8.447 1.00 76.50 96 LEU A O 1
ATOM 710 N N . MET A 1 97 ? -9.079 0.895 9.871 1.00 74.44 97 MET A N 1
ATOM 711 C CA . MET A 1 97 ? -8.062 0.543 8.883 1.00 74.44 97 MET A CA 1
ATOM 712 C C . MET A 1 97 ? -8.417 -0.759 8.137 1.00 74.44 97 MET A C 1
ATOM 714 O O . MET A 1 97 ? -8.400 -0.800 6.905 1.00 74.44 97 MET A O 1
ATOM 718 N N . ARG A 1 98 ? -8.884 -1.786 8.867 1.00 74.44 98 ARG A N 1
ATOM 719 C CA . ARG A 1 98 ? -9.388 -3.043 8.281 1.00 74.44 98 ARG A CA 1
ATOM 720 C C . ARG A 1 98 ? -10.608 -2.826 7.381 1.00 74.44 98 ARG A C 1
ATOM 722 O O . ARG A 1 98 ? -10.691 -3.418 6.308 1.00 74.44 98 ARG A O 1
ATOM 729 N N . ARG A 1 99 ? -11.555 -1.975 7.799 1.00 78.81 99 ARG A N 1
ATOM 730 C CA . ARG A 1 99 ? -12.745 -1.638 6.993 1.00 78.81 99 ARG A CA 1
ATOM 731 C C . ARG A 1 99 ? -12.378 -0.883 5.720 1.00 78.81 99 ARG A C 1
ATOM 733 O O . ARG A 1 99 ? -12.936 -1.196 4.676 1.00 78.81 99 ARG A O 1
ATOM 740 N N . LEU A 1 100 ? -11.451 0.073 5.801 1.00 77.00 100 LEU A N 1
ATOM 741 C CA . LEU A 1 100 ? -10.978 0.843 4.649 1.00 77.00 100 LEU A CA 1
ATOM 742 C C . LEU A 1 100 ? -10.326 -0.059 3.604 1.00 77.00 100 LEU A C 1
ATOM 744 O O . LEU A 1 100 ? -10.696 0.009 2.436 1.00 77.00 100 LEU A O 1
ATOM 748 N N . PHE A 1 101 ? -9.425 -0.948 4.028 1.00 75.81 101 PHE A N 1
ATOM 749 C CA . PHE A 1 101 ? -8.796 -1.912 3.126 1.00 75.81 101 PHE A CA 1
ATOM 750 C C . PHE A 1 101 ? -9.831 -2.828 2.455 1.00 75.81 101 PHE A C 1
ATOM 752 O O . PHE A 1 101 ? -9.798 -3.009 1.241 1.00 75.81 101 PHE A O 1
ATOM 759 N N . GLY A 1 102 ? -10.799 -3.347 3.221 1.00 80.31 102 GLY A N 1
ATOM 760 C CA . GLY A 1 102 ? -11.878 -4.177 2.677 1.00 80.31 102 GLY A CA 1
ATOM 761 C C . GLY A 1 102 ? -12.757 -3.440 1.661 1.00 80.31 102 GLY A C 1
ATOM 762 O O . GLY A 1 102 ? -13.023 -3.971 0.585 1.00 80.31 102 GLY A O 1
ATOM 763 N N . PHE A 1 103 ? -13.164 -2.202 1.960 1.00 81.50 103 PHE A N 1
ATOM 764 C CA . PHE A 1 103 ? -13.938 -1.374 1.027 1.00 81.50 103 PHE A CA 1
ATOM 765 C C . PHE A 1 103 ? -13.157 -1.056 -0.247 1.00 81.50 103 PHE A C 1
ATOM 767 O O . PHE A 1 103 ? -13.722 -1.110 -1.335 1.00 81.50 103 PHE A O 1
ATOM 774 N N . PHE A 1 104 ? -11.866 -0.753 -0.120 1.00 78.06 104 PHE A N 1
ATOM 775 C CA . PHE A 1 104 ? -10.990 -0.494 -1.256 1.00 78.06 104 PHE A CA 1
ATOM 776 C C . PHE A 1 104 ? -10.862 -1.724 -2.164 1.00 78.06 104 PHE A C 1
ATOM 778 O O . PHE A 1 104 ? -11.026 -1.607 -3.376 1.00 78.06 104 PHE A O 1
ATOM 785 N N . MET A 1 105 ? -10.672 -2.914 -1.586 1.00 79.69 105 MET A N 1
ATOM 786 C CA . MET A 1 105 ? -10.651 -4.171 -2.344 1.00 79.69 105 MET A CA 1
ATOM 787 C C . MET A 1 105 ? -11.978 -4.445 -3.047 1.00 79.69 105 MET A C 1
ATOM 789 O O . MET A 1 105 ? -11.990 -4.791 -4.226 1.00 79.69 105 MET A O 1
ATOM 793 N N . PHE A 1 106 ? -13.099 -4.258 -2.348 1.00 82.44 106 PHE A N 1
ATOM 794 C CA . PHE A 1 106 ? -14.424 -4.431 -2.936 1.00 82.44 106 PHE A CA 1
ATOM 795 C C . PHE A 1 106 ? -14.657 -3.461 -4.100 1.00 82.44 106 PHE A C 1
ATOM 797 O O . PHE A 1 106 ? -15.137 -3.864 -5.155 1.00 82.44 106 PHE A O 1
ATOM 804 N N . PHE A 1 107 ? -14.264 -2.197 -3.937 1.00 79.38 107 PHE A N 1
ATOM 805 C CA . PHE A 1 107 ? -14.353 -1.184 -4.984 1.00 79.38 107 PHE A CA 1
ATOM 806 C C . PHE A 1 107 ? -13.541 -1.565 -6.228 1.00 79.38 107 PHE A C 1
ATOM 808 O O . PHE A 1 107 ? -14.081 -1.524 -7.333 1.00 79.38 107 PHE A O 1
ATOM 815 N N . ILE A 1 108 ? -12.285 -1.994 -6.054 1.00 76.00 108 ILE A N 1
ATOM 816 C CA . ILE A 1 108 ? -11.443 -2.476 -7.160 1.00 76.00 108 ILE A CA 1
ATOM 817 C C . ILE A 1 108 ? -12.090 -3.680 -7.846 1.00 76.00 108 ILE A C 1
ATOM 819 O O . ILE A 1 108 ? -12.156 -3.717 -9.072 1.00 76.00 108 ILE A O 1
ATOM 823 N N . ALA A 1 109 ? -12.600 -4.644 -7.076 1.00 79.25 109 ALA A N 1
ATOM 824 C CA . ALA A 1 109 ? -13.238 -5.836 -7.624 1.00 79.25 109 ALA A CA 1
ATOM 825 C C . ALA A 1 109 ? -14.455 -5.480 -8.493 1.00 79.25 109 ALA A C 1
ATOM 827 O O . ALA A 1 109 ? -14.560 -5.939 -9.628 1.00 79.25 109 ALA A O 1
ATOM 828 N N . VAL A 1 110 ? -15.338 -4.608 -7.996 1.00 80.62 110 VAL A N 1
ATOM 829 C CA . VAL A 1 110 ? -16.498 -4.107 -8.748 1.00 80.62 110 VAL A CA 1
ATOM 830 C C . VAL A 1 110 ? -16.039 -3.397 -10.019 1.00 80.62 110 VAL A C 1
ATOM 832 O O . VAL A 1 110 ? -16.513 -3.711 -11.108 1.00 80.62 110 VAL A O 1
ATOM 835 N N . GLN A 1 111 ? -15.084 -2.475 -9.909 1.00 73.69 111 GLN A N 1
ATOM 836 C CA . GLN A 1 111 ? -14.583 -1.743 -11.066 1.00 73.69 111 GLN A CA 1
ATOM 837 C C . GLN A 1 111 ? -14.021 -2.694 -12.130 1.00 73.69 111 GLN A C 1
ATOM 839 O O . GLN A 1 111 ? -14.321 -2.531 -13.310 1.00 73.69 111 GLN A O 1
ATOM 844 N N . MET A 1 112 ? -13.249 -3.702 -11.727 1.00 71.56 112 MET A N 1
ATOM 845 C CA . MET A 1 112 ? -12.634 -4.658 -12.644 1.00 71.56 112 MET A CA 1
ATOM 846 C C . MET A 1 112 ? -13.673 -5.517 -13.378 1.00 71.56 112 MET A C 1
ATOM 848 O O . MET A 1 112 ? -13.493 -5.798 -14.557 1.00 71.56 112 MET A O 1
ATOM 852 N N . VAL A 1 113 ? -14.779 -5.881 -12.722 1.00 79.00 113 VAL A N 1
ATOM 853 C CA . VAL A 1 113 ? -15.872 -6.659 -13.333 1.00 79.00 113 VAL A CA 1
ATOM 854 C C . VAL A 1 113 ? -16.675 -5.835 -14.342 1.00 79.00 113 VAL A C 1
ATOM 856 O O . VAL A 1 113 ? -17.066 -6.351 -15.386 1.00 79.00 113 VAL A O 1
ATOM 859 N N . PHE A 1 114 ? -16.930 -4.559 -14.047 1.00 77.62 114 PHE A N 1
ATOM 860 C CA . PHE A 1 114 ? -17.807 -3.714 -14.869 1.00 77.62 114 PHE A CA 1
ATOM 861 C C . PHE A 1 114 ? -17.064 -2.826 -15.880 1.00 77.62 114 PHE A C 1
ATOM 863 O O . PHE A 1 114 ? -17.703 -2.121 -16.664 1.00 77.62 114 PHE A O 1
ATOM 870 N N . THR A 1 115 ? -15.729 -2.844 -15.899 1.00 66.62 115 THR A N 1
ATOM 871 C CA . THR A 1 115 ? -14.941 -2.082 -16.879 1.00 66.62 115 THR A CA 1
ATOM 872 C C . THR A 1 115 ? -14.875 -2.834 -18.208 1.00 66.62 115 THR A C 1
ATOM 874 O O . THR A 1 115 ? -14.300 -3.914 -18.297 1.00 66.62 115 THR A O 1
ATOM 877 N N . SER A 1 116 ? -15.460 -2.251 -19.260 1.00 57.53 116 SER A N 1
ATOM 878 C CA . SER A 1 116 ? -15.432 -2.812 -20.617 1.00 57.53 116 SER A CA 1
ATOM 879 C C . SER A 1 116 ? -14.012 -2.788 -21.227 1.00 57.53 116 SER A C 1
ATOM 881 O O . SER A 1 116 ? -13.343 -1.758 -21.102 1.00 57.53 116 SER A O 1
ATOM 883 N N . PRO A 1 117 ? -13.578 -3.844 -21.950 1.00 61.03 117 PRO A N 1
ATOM 884 C CA . PRO A 1 117 ? -12.228 -3.956 -22.529 1.00 61.03 117 PRO A CA 1
ATOM 885 C C . PRO A 1 117 ? -11.829 -2.835 -23.506 1.00 61.03 117 PRO A C 1
ATOM 887 O O . PRO A 1 117 ? -10.651 -2.505 -23.612 1.00 61.03 117 PRO A O 1
ATOM 890 N N . ASP A 1 118 ? -12.799 -2.223 -24.195 1.00 61.28 118 ASP A N 1
ATOM 891 C CA . ASP A 1 118 ? -12.548 -1.326 -25.337 1.00 61.28 118 ASP A CA 1
ATOM 892 C C . ASP A 1 118 ? -12.384 0.165 -24.989 1.00 61.28 118 ASP A C 1
ATOM 894 O O . ASP A 1 118 ? -12.153 0.999 -25.870 1.00 61.28 118 ASP A O 1
ATOM 898 N N . ARG A 1 119 ? -12.498 0.562 -23.715 1.00 51.03 119 ARG A N 1
ATOM 899 C CA . ARG A 1 119 ? -12.334 1.972 -23.322 1.00 51.03 119 ARG A CA 1
ATOM 900 C C . ARG A 1 119 ? -10.924 2.217 -22.817 1.00 51.03 119 ARG A C 1
ATOM 902 O O . ARG A 1 119 ? -10.501 1.604 -21.845 1.00 51.03 119 ARG A O 1
ATOM 909 N N . ARG A 1 120 ? -10.225 3.161 -23.463 1.00 51.66 120 ARG A N 1
ATOM 910 C CA . ARG A 1 120 ? -8.894 3.664 -23.081 1.00 51.66 120 ARG A CA 1
ATOM 911 C C . ARG A 1 120 ? -8.794 3.787 -21.556 1.00 51.66 120 ARG A C 1
ATOM 913 O O . ARG A 1 120 ? -9.318 4.729 -20.965 1.00 51.66 120 ARG A O 1
ATOM 920 N N . PHE A 1 121 ? -8.095 2.827 -20.950 1.00 50.00 121 PHE A N 1
ATOM 921 C CA . PHE A 1 121 ? -7.885 2.667 -19.505 1.00 50.00 121 PHE A CA 1
ATOM 922 C C . PHE A 1 121 ? -7.384 3.963 -18.829 1.00 50.00 121 PHE A C 1
ATOM 924 O O . PHE A 1 121 ? -7.615 4.198 -17.646 1.00 50.00 121 PHE A O 1
ATOM 931 N N . GLY A 1 122 ? -6.748 4.846 -19.610 1.00 51.97 122 GLY A N 1
ATOM 932 C CA . GLY A 1 122 ? -6.073 6.058 -19.152 1.00 51.97 122 GLY A CA 1
ATOM 933 C C . GLY A 1 122 ? -6.939 7.214 -18.633 1.00 51.97 122 GLY A C 1
ATOM 934 O O . GLY A 1 122 ? -6.377 8.079 -17.972 1.00 51.97 122 GLY A O 1
ATOM 935 N N . SER A 1 123 ? -8.257 7.277 -18.874 1.00 49.09 123 SER A N 1
ATOM 936 C CA . SER A 1 123 ? -9.074 8.431 -18.423 1.00 49.09 123 SER A CA 1
ATOM 937 C C . SER A 1 123 ? -10.082 8.122 -17.314 1.00 49.09 123 SER A C 1
ATOM 939 O O . SER A 1 123 ? -10.371 8.991 -16.494 1.00 49.09 123 SER A O 1
ATOM 941 N N . VAL A 1 124 ? -10.594 6.890 -17.235 1.00 55.12 124 VAL A N 1
ATOM 942 C CA . VAL A 1 124 ? -11.622 6.521 -16.243 1.00 55.12 124 VAL A CA 1
ATOM 943 C C . VAL A 1 124 ? -10.994 6.078 -14.922 1.00 55.12 124 VAL A C 1
ATOM 945 O O . VAL A 1 124 ? -11.527 6.398 -13.860 1.00 55.12 124 VAL A O 1
ATOM 948 N N . PHE A 1 125 ? -9.839 5.403 -14.975 1.00 57.50 125 PHE A N 1
ATOM 949 C CA . PHE A 1 125 ? -9.137 4.872 -13.802 1.00 57.50 125 PHE A CA 1
ATOM 950 C C . PHE A 1 125 ? -8.678 5.973 -12.825 1.00 57.50 125 PHE A C 1
ATOM 952 O O . PHE A 1 125 ? -8.990 5.876 -11.639 1.00 57.50 125 PHE A O 1
ATOM 959 N N . PRO A 1 126 ? -8.045 7.080 -13.270 1.00 59.34 126 PRO A N 1
ATOM 960 C CA . PRO A 1 126 ? -7.628 8.145 -12.357 1.00 59.34 126 PRO A CA 1
ATOM 961 C C . PRO A 1 126 ? -8.824 8.851 -11.709 1.00 59.34 126 PRO A C 1
ATOM 963 O O . PRO A 1 126 ? -8.791 9.149 -10.520 1.00 59.34 126 PRO A O 1
ATOM 966 N N . ALA A 1 127 ? -9.903 9.075 -12.467 1.00 60.88 127 ALA A N 1
ATOM 967 C CA . ALA A 1 127 ? -11.107 9.734 -11.972 1.00 60.88 127 ALA A CA 1
ATOM 968 C C . ALA A 1 127 ? -11.860 8.871 -10.948 1.00 60.88 127 ALA A C 1
ATOM 970 O O . ALA A 1 127 ? -12.286 9.377 -9.912 1.00 60.88 127 ALA A O 1
ATOM 971 N N . THR A 1 128 ? -11.987 7.561 -11.185 1.00 64.00 128 THR A N 1
ATOM 972 C CA . THR A 1 128 ? -12.629 6.642 -10.227 1.00 64.00 128 THR A CA 1
ATOM 973 C C . THR A 1 128 ? -11.791 6.438 -8.974 1.00 64.00 128 THR A C 1
ATOM 975 O O . THR A 1 128 ? -12.346 6.477 -7.878 1.00 64.00 128 THR A O 1
ATOM 978 N N . VAL A 1 129 ? -10.467 6.313 -9.102 1.00 65.88 129 VAL A N 1
ATOM 979 C CA . VAL A 1 129 ? -9.562 6.252 -7.945 1.00 65.88 129 VAL A CA 1
ATOM 980 C C . VAL A 1 129 ? -9.614 7.557 -7.153 1.00 65.88 129 VAL A C 1
ATOM 982 O O . VAL A 1 129 ? -9.776 7.513 -5.938 1.00 65.88 129 VAL A O 1
ATOM 985 N N . ALA A 1 130 ? -9.575 8.718 -7.813 1.00 64.44 130 ALA A N 1
ATOM 986 C CA . ALA A 1 130 ? -9.690 10.012 -7.144 1.00 64.44 130 ALA A CA 1
ATOM 987 C C . ALA A 1 130 ? -11.031 10.158 -6.410 1.00 64.44 130 ALA A C 1
ATOM 989 O O . ALA A 1 130 ? -11.053 10.598 -5.264 1.00 64.44 130 ALA A O 1
ATOM 990 N N . THR A 1 131 ? -12.134 9.726 -7.029 1.00 66.94 131 THR A N 1
ATOM 991 C CA . THR A 1 131 ? -13.472 9.773 -6.419 1.00 66.94 131 THR A CA 1
ATOM 992 C C . THR A 1 131 ? -13.578 8.812 -5.234 1.00 66.94 131 THR A C 1
ATOM 994 O O . THR A 1 131 ? -14.131 9.175 -4.200 1.00 66.94 131 THR A O 1
ATOM 997 N N . GLY A 1 132 ? -13.010 7.608 -5.344 1.00 68.81 132 GLY A N 1
ATOM 998 C CA . GLY A 1 132 ? -12.952 6.629 -4.258 1.00 68.81 132 GLY A CA 1
ATOM 999 C C . GLY A 1 132 ? -12.101 7.112 -3.081 1.00 68.81 132 GLY A C 1
ATOM 1000 O O . GLY A 1 132 ? -12.532 7.013 -1.934 1.00 68.81 132 GLY A O 1
ATOM 1001 N N . VAL A 1 133 ? -10.936 7.707 -3.355 1.00 68.56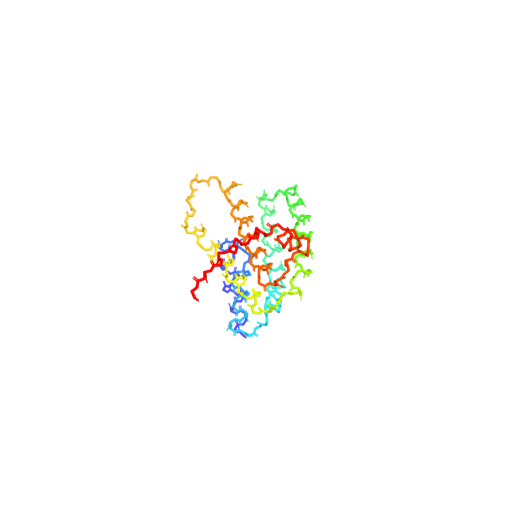 133 VAL A N 1
ATOM 1002 C CA . VAL A 1 133 ? -10.070 8.324 -2.338 1.00 68.56 133 VAL A CA 1
ATOM 1003 C C . VAL A 1 133 ? -10.789 9.489 -1.660 1.00 68.56 133 VAL A C 1
ATOM 1005 O O . VAL A 1 133 ? -10.827 9.534 -0.435 1.00 68.56 133 VAL A O 1
ATOM 1008 N N . LEU A 1 134 ? -11.431 10.383 -2.417 1.00 67.56 134 LEU A N 1
ATOM 1009 C CA . LEU A 1 134 ? -12.236 11.482 -1.872 1.00 67.56 134 LEU A CA 1
ATOM 1010 C C . LEU A 1 134 ? -13.406 10.984 -1.027 1.00 67.56 134 LEU A C 1
ATOM 1012 O O . LEU A 1 134 ? -13.653 11.525 0.046 1.00 67.56 134 LEU A O 1
ATOM 1016 N N . ALA A 1 135 ? -14.105 9.940 -1.470 1.00 68.38 135 ALA A N 1
ATOM 1017 C CA . ALA A 1 135 ? -15.196 9.339 -0.716 1.00 68.38 135 ALA A CA 1
ATOM 1018 C C . ALA A 1 135 ? -14.694 8.732 0.598 1.00 68.38 135 ALA A C 1
ATOM 1020 O O . ALA A 1 135 ? -15.336 8.914 1.628 1.00 68.38 135 ALA A O 1
ATOM 1021 N N . ILE A 1 136 ? -13.536 8.063 0.581 1.00 66.56 136 ILE A N 1
ATOM 1022 C CA . ILE A 1 136 ? -12.881 7.524 1.777 1.00 66.56 136 ILE A CA 1
ATOM 1023 C C . ILE A 1 136 ? -12.474 8.653 2.724 1.00 66.56 136 ILE A C 1
ATOM 1025 O O . ILE A 1 136 ? -12.814 8.590 3.903 1.00 66.56 136 ILE A O 1
ATOM 1029 N N . VAL A 1 137 ? -11.806 9.695 2.223 1.00 65.62 137 VAL A N 1
ATOM 1030 C CA . VAL A 1 137 ? -11.412 10.874 3.010 1.00 65.62 137 VAL A CA 1
ATOM 1031 C C . VAL A 1 137 ? -12.644 11.525 3.633 1.00 65.62 137 VAL A C 1
ATOM 1033 O O . VAL A 1 137 ? -12.686 11.700 4.846 1.00 65.62 137 VAL A O 1
ATOM 1036 N N . TYR A 1 138 ? -13.695 11.756 2.848 1.00 70.19 138 TYR A N 1
ATOM 1037 C CA . TYR A 1 138 ? -14.966 12.294 3.325 1.00 70.19 138 TYR A CA 1
ATOM 1038 C C . TYR A 1 138 ? -15.614 11.409 4.402 1.00 70.19 138 TYR A C 1
ATOM 1040 O O . TYR A 1 138 ? -16.117 11.907 5.410 1.00 70.19 138 TYR A O 1
ATOM 1048 N N . LEU A 1 139 ? -15.601 10.082 4.232 1.00 67.19 139 LEU A N 1
ATOM 1049 C CA . LEU A 1 139 ? -16.173 9.152 5.211 1.00 67.19 139 LEU A CA 1
ATOM 1050 C C . LEU A 1 139 ? -15.367 9.130 6.515 1.00 67.19 139 LEU A C 1
ATOM 1052 O O . LEU A 1 139 ? -15.950 9.015 7.596 1.00 67.19 139 LEU A O 1
ATOM 1056 N N . VAL A 1 140 ? -14.042 9.239 6.407 1.00 65.38 140 VAL A N 1
ATOM 1057 C CA . VAL A 1 140 ? -13.101 9.325 7.528 1.00 65.38 140 VAL A CA 1
ATOM 1058 C C . VAL A 1 140 ? -13.299 10.639 8.281 1.00 65.38 140 VAL A C 1
ATOM 1060 O O . VAL A 1 140 ? -13.494 10.603 9.493 1.00 65.38 140 VAL A O 1
ATOM 1063 N N . GLU A 1 141 ? -13.369 11.776 7.587 1.00 64.94 141 GLU A N 1
ATOM 1064 C CA . GLU A 1 141 ? -13.681 13.089 8.169 1.00 64.94 141 GLU A CA 1
ATOM 1065 C C . GLU A 1 141 ? -15.035 13.082 8.887 1.00 64.94 141 GLU A C 1
ATOM 1067 O O . GLU A 1 141 ? -15.151 13.529 10.032 1.00 64.94 141 GLU A O 1
ATOM 1072 N N . ARG A 1 142 ? -16.055 12.488 8.257 1.00 63.16 142 ARG A N 1
ATOM 1073 C CA . ARG A 1 142 ? -17.406 12.372 8.816 1.00 63.16 142 ARG A CA 1
ATOM 1074 C C . ARG A 1 142 ? -17.462 11.465 10.047 1.00 63.16 142 ARG A C 1
ATOM 1076 O O . ARG A 1 142 ? -18.282 11.702 10.931 1.00 63.16 142 ARG A O 1
ATOM 1083 N N . ARG A 1 143 ? -16.623 10.426 10.121 1.00 61.81 143 ARG A N 1
ATOM 1084 C CA . ARG A 1 143 ? -16.538 9.510 11.274 1.00 61.81 143 ARG A CA 1
ATOM 1085 C C . ARG A 1 143 ? -15.659 10.042 12.406 1.00 61.81 143 ARG A C 1
ATOM 1087 O O . ARG A 1 143 ? -15.956 9.733 13.554 1.00 61.81 143 ARG A O 1
ATOM 1094 N N . LEU A 1 144 ? -14.621 10.822 12.101 1.00 59.38 144 LEU A N 1
ATOM 1095 C CA . LEU A 1 144 ? -13.717 11.428 13.087 1.00 59.38 144 LEU A CA 1
ATOM 1096 C C . LEU A 1 144 ? -14.259 12.730 13.695 1.00 59.38 144 LEU A C 1
ATOM 1098 O O . LEU A 1 144 ? -13.676 13.240 14.646 1.00 59.38 144 LEU A O 1
ATOM 1102 N N . GLY A 1 145 ? -15.361 13.283 13.177 1.00 55.62 145 GLY A N 1
ATOM 1103 C CA . GLY A 1 145 ? -15.971 14.495 13.735 1.00 55.62 145 GLY A CA 1
ATOM 1104 C C . GLY A 1 145 ? -15.112 15.755 13.573 1.00 55.62 145 GLY A C 1
ATOM 1105 O O . GLY A 1 145 ? -15.381 16.764 14.224 1.00 55.62 145 GLY A O 1
ATOM 1106 N N . LEU A 1 146 ? -14.108 15.724 12.689 1.00 56.69 146 LEU A N 1
ATOM 1107 C CA . LEU A 1 146 ? -13.248 16.854 12.319 1.00 56.69 146 LEU A CA 1
ATOM 1108 C C . LEU A 1 146 ? -14.005 17.829 11.399 1.00 56.69 146 LEU A C 1
ATOM 1110 O O . LEU A 1 146 ? -13.588 18.137 10.288 1.00 56.69 146 LEU A O 1
ATOM 1114 N N . ALA A 1 147 ? -15.150 18.334 11.854 1.00 51.66 147 ALA A N 1
ATOM 1115 C CA . ALA A 1 147 ? -15.773 19.487 11.226 1.00 51.66 147 ALA A CA 1
ATOM 1116 C C . ALA A 1 147 ? -14.880 20.703 11.502 1.00 51.66 147 ALA A C 1
ATOM 1118 O O . ALA A 1 147 ? -14.765 21.143 12.649 1.00 51.66 147 ALA A O 1
ATOM 1119 N N . LEU A 1 148 ? -14.232 21.235 10.459 1.00 61.72 148 LEU A N 1
ATOM 1120 C CA . LEU A 1 148 ? -13.413 22.445 10.547 1.00 61.72 148 LEU A CA 1
ATOM 1121 C C . LEU A 1 148 ? -14.174 23.527 11.347 1.00 61.72 148 LEU A C 1
ATOM 1123 O O . LEU A 1 148 ? -15.266 23.932 10.927 1.00 61.72 148 LEU A O 1
ATOM 1127 N N . PRO A 1 149 ? -13.616 24.049 12.461 1.00 56.47 149 PRO A N 1
ATOM 1128 C CA . PRO A 1 149 ? -14.300 25.000 13.347 1.00 56.47 149 PRO A CA 1
ATOM 1129 C C . PRO A 1 149 ? -14.847 26.252 12.643 1.00 56.47 149 PRO A C 1
ATOM 1131 O O . PRO A 1 149 ? -15.755 26.909 13.152 1.00 56.47 149 PRO A O 1
ATOM 1134 N N . ARG A 1 150 ? -14.301 26.590 11.466 1.00 62.41 150 ARG A N 1
ATOM 1135 C CA . ARG A 1 150 ? -14.713 27.738 10.647 1.00 62.41 150 ARG A CA 1
ATOM 1136 C C . ARG A 1 150 ? -16.064 27.537 9.950 1.00 62.41 150 ARG A C 1
ATOM 1138 O O . ARG A 1 150 ? -16.828 28.490 9.865 1.00 62.41 150 ARG A O 1
ATOM 1145 N N . VAL A 1 151 ? -16.393 26.319 9.513 1.00 60.62 151 VAL A N 1
ATOM 1146 C CA . VAL A 1 151 ? -17.658 26.041 8.802 1.00 60.62 151 VAL A CA 1
ATOM 1147 C C . VAL A 1 151 ? -18.826 25.958 9.785 1.00 60.62 151 VAL A C 1
ATOM 1149 O O . VAL A 1 151 ? -19.899 26.494 9.519 1.00 60.62 151 VAL A O 1
ATOM 1152 N N . ARG A 1 152 ? -18.600 25.378 10.973 1.00 65.31 152 ARG A N 1
ATOM 1153 C CA . ARG A 1 152 ? -19.619 25.296 12.030 1.00 65.31 152 ARG A CA 1
ATOM 1154 C C . ARG A 1 152 ? -20.121 26.679 12.461 1.00 65.31 152 ARG A C 1
ATOM 1156 O O . ARG A 1 152 ? -21.328 26.881 12.539 1.00 65.31 152 ARG A O 1
ATOM 1163 N N . ARG A 1 153 ? -19.211 27.645 12.646 1.00 67.38 153 ARG A N 1
ATOM 1164 C CA . ARG A 1 153 ? -19.580 29.029 12.991 1.00 67.38 153 ARG A CA 1
ATOM 1165 C C . ARG A 1 153 ? -20.346 29.753 11.883 1.00 67.38 153 ARG A C 1
ATOM 1167 O O . ARG A 1 153 ? -21.194 30.576 12.198 1.00 67.38 153 ARG A O 1
ATOM 1174 N N . TYR A 1 154 ? -20.076 29.446 10.614 1.00 64.75 154 TYR A N 1
ATOM 1175 C CA . TYR A 1 154 ? -20.800 30.037 9.485 1.00 64.75 154 TYR A CA 1
ATOM 1176 C C . TYR A 1 154 ? -22.240 29.508 9.380 1.00 64.75 154 TYR A C 1
ATOM 1178 O O . TYR A 1 154 ? -23.177 30.275 9.174 1.00 64.75 154 TYR A O 1
ATOM 1186 N N . VAL A 1 155 ? -22.435 28.203 9.592 1.00 65.44 155 VAL A N 1
ATOM 1187 C CA . VAL A 1 155 ? -23.766 27.571 9.568 1.00 65.44 155 VAL A CA 1
ATOM 1188 C C . VAL A 1 155 ? -24.601 27.958 10.793 1.00 65.44 155 VAL A C 1
ATOM 1190 O O . VAL A 1 155 ? -25.808 28.153 10.675 1.00 65.44 155 VAL A O 1
ATOM 1193 N N . GLU A 1 156 ? -23.983 28.103 11.969 1.00 68.38 156 GLU A N 1
ATOM 1194 C CA . GLU A 1 156 ? -24.672 28.585 13.174 1.00 68.38 156 GLU A CA 1
ATOM 1195 C C . GLU A 1 156 ? -25.058 30.069 13.067 1.00 68.38 156 GLU A C 1
ATOM 1197 O O . GLU A 1 156 ? -26.134 30.436 13.534 1.00 68.38 156 GLU A O 1
ATOM 1202 N N . SER A 1 157 ? -24.254 30.908 12.399 1.00 68.38 157 SER A N 1
ATOM 1203 C CA . SER A 1 157 ? -24.577 32.330 12.203 1.00 68.38 157 SER A CA 1
ATOM 1204 C C . SER A 1 157 ? -25.617 32.600 11.111 1.00 68.38 157 SER A C 1
ATOM 1206 O O . SER A 1 157 ? -26.257 33.647 11.147 1.00 68.38 157 SER A O 1
ATOM 1208 N N . HIS A 1 158 ? -25.824 31.665 10.177 1.00 71.69 158 HIS A N 1
ATOM 1209 C CA . HIS A 1 158 ? -26.768 31.811 9.058 1.00 71.69 158 HIS A CA 1
ATOM 1210 C C . HIS A 1 158 ? -27.943 30.823 9.114 1.00 71.69 158 HIS A C 1
ATOM 1212 O O . HIS A 1 158 ? -28.650 30.641 8.122 1.00 71.69 158 HIS A O 1
ATOM 1218 N N . LYS A 1 159 ? -28.195 30.183 10.267 1.00 64.00 159 LYS A N 1
ATOM 1219 C CA . LYS A 1 159 ? -29.416 29.390 10.462 1.00 64.00 159 LYS A CA 1
ATOM 1220 C C . LYS A 1 159 ? -30.636 30.323 10.365 1.00 64.00 159 LYS A C 1
ATOM 1222 O O . LYS A 1 159 ? -30.741 31.243 11.178 1.00 64.00 159 LYS A O 1
ATOM 1227 N N . PRO A 1 160 ? -31.578 30.101 9.429 1.00 60.28 160 PRO A N 1
ATOM 1228 C CA . PRO A 1 160 ? -32.785 30.912 9.359 1.00 60.28 160 PRO A CA 1
ATOM 1229 C C . PRO A 1 160 ? -33.587 30.741 10.656 1.00 60.28 160 PRO A C 1
ATOM 1231 O O . PRO A 1 160 ? -33.857 29.615 11.087 1.00 60.28 160 PRO A O 1
ATOM 1234 N N . LYS A 1 161 ? -33.938 31.860 11.305 1.00 62.91 161 LYS A N 1
ATOM 1235 C CA . LYS A 1 161 ? -34.815 31.856 12.484 1.00 62.91 161 LYS A CA 1
ATOM 1236 C C . LYS A 1 161 ? -36.149 31.222 12.085 1.00 62.91 161 LYS A C 1
ATOM 1238 O O . LYS A 1 161 ? -36.799 31.693 11.155 1.00 62.91 161 LYS A O 1
ATOM 1243 N N . LYS A 1 162 ? -36.548 30.150 12.780 1.00 58.09 162 LYS A N 1
ATOM 1244 C CA . LYS A 1 162 ? -37.890 29.570 12.631 1.00 58.09 162 LYS A CA 1
ATOM 1245 C C . LYS A 1 162 ? -38.929 30.660 12.937 1.00 58.09 162 LYS A C 1
ATOM 1247 O O . LYS A 1 162 ? -38.777 31.320 13.967 1.00 58.09 162 LYS A O 1
ATOM 1252 N N . PRO A 1 163 ? -39.968 30.849 12.108 1.00 55.50 163 PRO A N 1
ATOM 1253 C CA . PRO A 1 163 ? -41.082 31.703 12.489 1.00 55.50 163 PRO A CA 1
ATOM 1254 C C . PRO A 1 163 ? -41.786 31.081 13.703 1.00 55.50 163 PRO A C 1
ATOM 1256 O O . PRO A 1 163 ? -42.164 29.908 13.671 1.00 55.50 163 PRO A O 1
ATOM 1259 N N . MET A 1 164 ? -41.910 31.852 14.787 1.00 51.94 164 MET A N 1
ATOM 1260 C CA . MET A 1 164 ? -42.781 31.498 15.906 1.00 51.94 164 MET A CA 1
ATOM 1261 C C . MET A 1 164 ? -44.221 31.648 15.430 1.00 51.94 164 MET A C 1
ATOM 1263 O O . MET A 1 164 ? -44.696 32.765 15.251 1.00 51.94 164 MET A O 1
ATOM 1267 N N . ILE A 1 165 ? -44.897 30.528 15.198 1.00 55.88 165 ILE A N 1
ATOM 1268 C CA . ILE A 1 165 ? -46.355 30.515 15.160 1.00 55.88 165 ILE A CA 1
ATOM 1269 C C . ILE A 1 165 ? -46.787 30.232 16.597 1.00 55.88 165 ILE A C 1
ATOM 1271 O O . ILE A 1 165 ? -46.725 29.093 17.057 1.00 55.88 165 ILE A O 1
ATOM 1275 N N . GLU A 1 166 ? -47.127 31.299 17.318 1.00 52.81 166 GLU A N 1
ATOM 1276 C CA . GLU A 1 166 ? -47.883 31.226 18.567 1.00 52.81 166 GLU A CA 1
ATOM 1277 C C . GLU A 1 166 ? -49.246 30.610 18.249 1.00 52.81 166 GLU A C 1
ATOM 1279 O O . GLU A 1 166 ? -50.037 31.183 17.499 1.00 52.81 166 GLU A O 1
ATOM 1284 N N . TYR A 1 167 ? -49.512 29.420 18.784 1.00 48.91 167 TYR A N 1
ATOM 1285 C CA . TYR A 1 167 ? -50.855 28.860 18.785 1.00 48.91 167 TYR A CA 1
ATOM 1286 C C . TYR A 1 167 ? -51.486 29.223 20.127 1.00 48.91 167 TYR A C 1
ATOM 1288 O O . TYR A 1 167 ? -51.116 28.666 21.158 1.00 48.91 167 TYR A O 1
ATOM 1296 N N . ASN A 1 168 ? -52.376 30.213 20.107 1.00 46.56 168 ASN A N 1
ATOM 1297 C CA . ASN A 1 168 ? -53.189 30.591 21.254 1.00 46.56 168 ASN A CA 1
ATOM 1298 C C . ASN A 1 168 ? -54.431 29.687 21.286 1.00 46.56 168 ASN A C 1
ATOM 1300 O O . ASN A 1 168 ? -55.305 29.819 20.425 1.00 46.56 168 ASN A O 1
ATOM 1304 N N . ILE A 1 169 ? -54.483 28.771 22.252 1.00 53.22 169 ILE A N 1
ATOM 1305 C CA . ILE A 1 169 ? -55.716 28.171 22.785 1.00 53.22 169 ILE A CA 1
ATOM 1306 C C . ILE A 1 169 ? -55.569 28.052 24.294 1.00 53.22 169 ILE A C 1
ATOM 1308 O O . ILE A 1 169 ? -54.484 27.599 24.724 1.00 53.22 169 ILE A O 1
#

Secondary structure (DSSP, 8-state):
-HHHHHHHHHHHHHHHH-S-SHHHHHHHHHHHH---HHHHHHHHHHHHIIIIIIHHHHHHHHTT---HHHHHHHHHHHHHHHHHHHHHHTTS-HHHHHHHHHHHHHHHHHHHHH--TTS-HHHHHHHHHHHHHHHHHHHHHHHHT---HHHHHHHHHTPPPPP------

Sequence (169 aa):
MTLVLLGLVVGTLSGILGLGGGIFLVPALIFLFDFTPHQAQGTSLGVLIPPVGIFAALEYYRRGYIDFSVVGLICVGFVVGAYAGAFVVDRIPVPLMRRLFGFFMFFIAVQMVFTSPDRRFGSVFPATVATGVLAIVYLVERRLGLALPRVRRYVESHKPKKPMIEYNI

pLDDT: mean 75.32, std 11.69, range [46.56, 89.5]

Foldseek 3Di:
DVVVVQLVVLLVVCVVVVPQSLLPQLVCCCPVVVDQSVRSVVVSCVSRCPPPVVVVVVVCVVVVNDDVVVVVVVVVVCVVVVVVVVVVVVVDDRVLVVVLSVVVSVLVVVCVVPDDPPDDCPPVVVVSVVVSVVVSVVVVCVVVVPPPPVVVVVCVVPPPDDDDPDDDD